Protein AF-A0A9D1F955-F1 (afdb_monomer_lite)

Sequence (88 aa):
MNKTLVRTALTTDQTGRSVQLDYYLLSEYTAGLEQYGTEVVLRRGREDERCAVGCITPLASSMTRIIGLLAEATVTPTGLRDVLEDIL

InterPro domains:
  IPR017016 Uncharacterised conserved protein UCP033595 [PF20124] (3-88)

Organism: NCBI:txid2840707

pLDDT: mean 95.09, std 3.76, range [82.56, 98.62]

Radius of gyration: 13.06 Å; chains: 1; bounding box: 32×20×41 Å

Secondary structure (DSSP, 8-state):
-EEEEEEEEEEE-TTS-EEEEEEEEEEEEETTEEEEEEEEEEEETTEEEEEEEEEEES-HHHHHHHHHHHHHTT--TTTHHHHHHHH-

Structure (mmCIF, N/CA/C/O backbone):
data_AF-A0A9D1F955-F1
#
_entry.id   AF-A0A9D1F955-F1
#
loop_
_atom_site.group_PDB
_atom_site.id
_atom_site.type_symbol
_atom_site.label_atom_id
_atom_site.label_alt_id
_atom_site.label_comp_id
_atom_site.label_asym_id
_atom_site.label_entity_id
_atom_site.label_seq_id
_atom_site.pdbx_PDB_ins_code
_atom_site.Cartn_x
_atom_site.Cartn_y
_atom_site.Cartn_z
_atom_site.occupancy
_atom_site.B_iso_or_equiv
_atom_site.auth_seq_id
_atom_site.auth_comp_id
_atom_site.auth_asym_id
_atom_site.auth_atom_id
_atom_site.pdbx_PDB_model_num
ATOM 1 N N . MET A 1 1 ? -4.122 -1.045 -15.539 1.00 82.56 1 MET A N 1
ATOM 2 C CA . MET A 1 1 ? -3.468 -1.130 -14.221 1.00 82.56 1 MET A CA 1
ATOM 3 C C . MET A 1 1 ? -4.066 -2.308 -13.475 1.00 82.56 1 MET A C 1
ATOM 5 O O . MET A 1 1 ? -5.277 -2.325 -13.269 1.00 82.56 1 MET A O 1
ATOM 9 N N . ASN A 1 2 ? -3.249 -3.308 -13.161 1.00 93.94 2 ASN A N 1
ATOM 10 C CA . ASN A 1 2 ? -3.639 -4.457 -12.348 1.00 93.94 2 ASN A CA 1
ATOM 11 C C . ASN A 1 2 ? -3.387 -4.138 -10.876 1.00 93.94 2 ASN A C 1
ATOM 13 O O . ASN A 1 2 ? -2.520 -3.323 -10.558 1.00 93.94 2 ASN A O 1
ATOM 17 N N . LYS A 1 3 ? -4.142 -4.782 -9.982 1.00 96.81 3 LYS A N 1
ATOM 18 C CA . LYS A 1 3 ? -3.916 -4.654 -8.545 1.00 96.81 3 LYS A CA 1
ATOM 19 C C . LYS A 1 3 ? -3.998 -5.986 -7.821 1.00 96.81 3 LYS A C 1
ATOM 21 O O . LYS A 1 3 ? -4.874 -6.798 -8.116 1.00 96.81 3 LYS A O 1
ATOM 26 N N . THR A 1 4 ? -3.125 -6.155 -6.836 1.00 97.94 4 THR A N 1
ATOM 27 C CA . THR A 1 4 ? -3.028 -7.356 -6.001 1.00 97.94 4 THR A CA 1
ATOM 28 C C . THR A 1 4 ? -3.016 -6.939 -4.539 1.00 97.94 4 THR A C 1
ATOM 30 O O . THR A 1 4 ? -2.187 -6.124 -4.148 1.00 97.94 4 THR A O 1
ATOM 33 N N . LEU A 1 5 ? -3.924 -7.479 -3.721 1.00 98.06 5 LEU A N 1
ATOM 34 C CA . LEU A 1 5 ? -3.916 -7.240 -2.275 1.00 98.06 5 LEU A CA 1
ATOM 35 C C . LEU A 1 5 ? -2.667 -7.884 -1.658 1.00 98.06 5 LEU A C 1
ATOM 37 O O . LEU A 1 5 ? -2.450 -9.082 -1.827 1.00 98.06 5 LEU A O 1
ATOM 41 N N . VAL A 1 6 ? -1.862 -7.102 -0.942 1.00 98.00 6 VAL A N 1
ATOM 42 C CA . VAL A 1 6 ? -0.611 -7.568 -0.315 1.00 98.00 6 VAL A CA 1
ATOM 43 C C . VAL A 1 6 ? -0.772 -7.704 1.196 1.00 98.00 6 VAL A C 1
ATOM 45 O O . VAL A 1 6 ? -0.319 -8.682 1.800 1.00 98.00 6 VAL A O 1
ATOM 48 N N . ARG A 1 7 ? -1.411 -6.715 1.825 1.00 97.81 7 ARG A N 1
ATOM 49 C CA . ARG A 1 7 ? -1.599 -6.645 3.276 1.00 97.81 7 ARG A CA 1
ATOM 50 C C . ARG A 1 7 ? -2.968 -6.077 3.614 1.00 97.81 7 ARG A C 1
ATOM 52 O O . ARG A 1 7 ? -3.464 -5.194 2.924 1.00 97.81 7 ARG A O 1
ATOM 59 N N . THR A 1 8 ? -3.505 -6.543 4.734 1.00 97.62 8 THR A N 1
ATOM 60 C CA . THR A 1 8 ? -4.647 -5.937 5.415 1.00 97.62 8 THR A CA 1
ATOM 61 C C . THR A 1 8 ? -4.239 -5.662 6.856 1.00 97.62 8 THR A C 1
ATOM 63 O O . THR A 1 8 ? -3.663 -6.535 7.508 1.00 97.62 8 THR A O 1
ATOM 66 N N . ALA A 1 9 ? -4.533 -4.465 7.350 1.00 95.94 9 ALA A N 1
ATOM 67 C CA . ALA A 1 9 ? -4.386 -4.080 8.745 1.00 95.94 9 ALA A CA 1
ATOM 68 C C . ALA A 1 9 ? -5.755 -3.689 9.312 1.00 95.94 9 ALA A C 1
ATOM 70 O O . ALA A 1 9 ? -6.534 -2.994 8.661 1.00 95.94 9 ALA A O 1
ATOM 71 N N . LEU A 1 10 ? -6.044 -4.135 10.532 1.00 95.12 10 LEU A N 1
ATOM 72 C CA . LEU A 1 10 ? -7.224 -3.723 11.285 1.00 95.12 10 LEU A CA 1
ATOM 73 C C . LEU A 1 10 ? -6.767 -2.781 12.392 1.00 95.12 10 LEU A C 1
ATOM 75 O O . LEU A 1 10 ? -5.878 -3.126 13.168 1.00 95.12 10 LEU A O 1
ATOM 79 N N . THR A 1 11 ? -7.359 -1.595 12.453 1.00 93.50 11 THR A N 1
ATOM 80 C CA . THR A 1 11 ? -7.047 -0.584 13.470 1.00 93.50 11 THR A CA 1
ATOM 81 C C . THR A 1 11 ? -8.320 0.157 13.882 1.00 93.50 11 THR A C 1
ATOM 83 O O . THR A 1 11 ? -9.426 -0.216 13.482 1.00 93.50 11 THR A O 1
ATOM 86 N N . THR A 1 12 ? -8.192 1.179 14.718 1.00 93.56 12 THR A N 1
ATOM 87 C CA . THR A 1 12 ? -9.287 2.065 15.117 1.00 93.56 12 THR A CA 1
ATOM 88 C C . THR A 1 12 ? -8.983 3.497 14.709 1.00 93.56 12 THR A C 1
ATOM 90 O O . THR A 1 12 ? -7.846 3.945 14.841 1.00 93.56 12 THR A O 1
ATOM 93 N N . ASP A 1 13 ? -9.992 4.229 14.243 1.00 89.06 13 ASP A N 1
ATOM 94 C CA . ASP A 1 13 ? -9.855 5.666 14.004 1.00 89.06 13 ASP A CA 1
ATOM 95 C C . ASP A 1 13 ? -9.829 6.473 15.317 1.00 89.06 13 ASP A C 1
ATOM 97 O O . ASP A 1 13 ? -9.952 5.931 16.418 1.00 89.06 13 ASP A O 1
ATOM 101 N N . GLN A 1 14 ? -9.692 7.798 15.204 1.00 87.25 14 GLN A N 1
ATOM 102 C CA . GLN A 1 14 ? -9.647 8.714 16.353 1.00 87.25 14 GLN A CA 1
ATOM 103 C C . GLN A 1 14 ? -10.923 8.685 17.216 1.00 87.25 14 GLN A C 1
ATOM 105 O O . GLN A 1 14 ? -10.905 9.138 18.357 1.00 87.25 14 GLN A O 1
ATOM 110 N N . THR A 1 15 ? -12.030 8.156 16.687 1.00 89.50 15 THR A N 1
ATOM 111 C CA . THR A 1 15 ? -13.306 8.000 17.400 1.00 89.50 15 THR A CA 1
ATOM 112 C C . THR A 1 15 ? -13.480 6.604 18.007 1.00 89.50 15 THR A C 1
ATOM 114 O O . THR A 1 15 ? -14.527 6.310 18.583 1.00 89.50 15 THR A O 1
ATOM 117 N N . GLY A 1 16 ? -12.471 5.735 17.883 1.00 90.50 16 GLY A N 1
ATOM 118 C CA . GLY A 1 16 ? -12.496 4.352 18.359 1.00 90.50 16 GLY A CA 1
ATOM 119 C C . GLY A 1 16 ? -13.257 3.392 17.442 1.00 90.50 16 GLY A C 1
ATOM 120 O O . GLY A 1 16 ? -13.492 2.245 17.824 1.00 90.50 16 GLY A O 1
ATOM 121 N N . ARG A 1 17 ? -13.661 3.819 16.238 1.00 90.44 17 ARG A N 1
ATOM 122 C CA . ARG A 1 17 ? -14.353 2.941 15.284 1.00 90.44 17 ARG A CA 1
ATOM 123 C C . ARG A 1 17 ? -13.349 2.040 14.592 1.00 90.44 17 ARG A C 1
ATOM 125 O O . ARG A 1 17 ? -12.315 2.514 14.131 1.00 90.44 17 ARG A O 1
ATOM 132 N N . SER A 1 18 ? -13.679 0.757 14.466 1.00 93.00 18 SER A N 1
ATOM 133 C CA . SER A 1 18 ? -12.869 -0.182 13.694 1.00 93.00 18 SER A CA 1
ATOM 134 C C . SER A 1 18 ? -12.796 0.242 12.230 1.00 93.00 18 SER A C 1
ATOM 136 O O . SER A 1 18 ? -13.821 0.490 11.590 1.00 93.00 18 SER A O 1
ATOM 138 N N . VAL A 1 19 ? -11.578 0.283 11.706 1.00 95.12 19 VAL A N 1
ATOM 139 C CA . VAL A 1 19 ? -11.281 0.553 10.303 1.00 95.12 19 VAL A CA 1
ATOM 140 C C . VAL A 1 19 ? -10.371 -0.539 9.758 1.00 95.12 19 VAL A C 1
ATOM 142 O O . VAL A 1 19 ? -9.491 -1.055 10.452 1.00 95.12 19 VAL A O 1
ATOM 145 N N . GLN A 1 20 ? -10.597 -0.895 8.500 1.00 97.06 20 GLN A N 1
ATOM 146 C CA . GLN A 1 20 ? -9.747 -1.817 7.762 1.00 97.06 20 GLN A CA 1
ATOM 147 C C . GLN A 1 20 ? -8.930 -1.029 6.746 1.00 97.06 20 GLN A C 1
ATOM 149 O O . GLN A 1 20 ? -9.494 -0.277 5.957 1.00 97.06 20 GLN A O 1
ATOM 154 N N . LEU A 1 21 ? -7.619 -1.230 6.749 1.00 97.94 21 LEU A N 1
ATOM 155 C CA . LEU A 1 21 ? -6.699 -0.714 5.746 1.00 97.94 21 LEU A CA 1
ATOM 156 C C . LEU A 1 21 ? -6.229 -1.871 4.874 1.00 97.94 21 LEU A C 1
ATOM 158 O O . LEU A 1 21 ? -5.591 -2.798 5.365 1.00 97.94 21 LEU A O 1
ATOM 162 N N . ASP A 1 22 ? -6.530 -1.808 3.587 1.00 98.38 22 ASP A N 1
ATOM 163 C CA . ASP A 1 22 ? -5.995 -2.721 2.589 1.00 98.38 22 ASP A CA 1
ATOM 164 C C . ASP A 1 22 ? -4.917 -2.024 1.770 1.00 98.38 22 ASP A C 1
ATOM 166 O O . ASP A 1 22 ? -5.128 -0.926 1.254 1.00 98.38 22 ASP A O 1
ATOM 170 N N . TYR A 1 23 ? -3.794 -2.707 1.595 1.00 98.56 23 TYR A N 1
ATOM 171 C CA . TYR A 1 23 ? -2.645 -2.223 0.847 1.00 98.56 23 TYR A CA 1
ATOM 172 C C . TYR A 1 23 ? -2.446 -3.108 -0.377 1.00 98.56 23 TYR A C 1
ATOM 174 O O . TYR A 1 23 ? -2.240 -4.324 -0.265 1.00 98.56 23 TYR A O 1
ATOM 182 N N . TYR A 1 24 ? -2.514 -2.494 -1.551 1.00 98.62 24 TYR A N 1
ATOM 183 C CA . TYR A 1 24 ? -2.447 -3.165 -2.840 1.00 98.62 24 TYR A CA 1
ATOM 184 C C . TYR A 1 24 ? -1.148 -2.821 -3.554 1.00 98.62 24 TYR A C 1
ATOM 186 O O . TYR A 1 24 ? -0.756 -1.660 -3.612 1.00 98.62 24 TYR A O 1
ATOM 194 N N . LEU A 1 25 ? -0.534 -3.821 -4.179 1.00 98.44 25 LEU A N 1
ATOM 195 C CA . LEU A 1 25 ? 0.461 -3.612 -5.221 1.00 98.44 25 LEU A CA 1
ATOM 196 C C . LEU A 1 25 ? -0.268 -3.235 -6.505 1.00 98.44 25 LEU A C 1
ATOM 198 O O . LEU A 1 25 ? -1.131 -3.988 -6.963 1.00 98.44 25 LEU A O 1
ATOM 202 N N . LEU A 1 26 ? 0.094 -2.098 -7.084 1.00 98.19 26 LEU A N 1
ATOM 203 C CA . LEU A 1 26 ? -0.327 -1.706 -8.424 1.00 98.19 26 LEU A CA 1
ATOM 204 C C . LEU A 1 26 ? 0.751 -2.125 -9.415 1.00 98.19 26 LEU A C 1
ATOM 206 O O . LEU A 1 26 ? 1.932 -1.909 -9.147 1.00 98.19 26 LEU A O 1
ATOM 210 N N . SER A 1 27 ? 0.350 -2.682 -10.555 1.00 97.12 27 SER A N 1
ATOM 211 C CA . SER A 1 27 ? 1.240 -2.860 -11.701 1.00 97.12 27 SER A CA 1
ATOM 212 C C . SER A 1 27 ? 0.633 -2.284 -12.975 1.00 97.12 27 SER A C 1
ATOM 214 O O . SER A 1 27 ? -0.560 -2.433 -13.282 1.00 97.12 27 SER A O 1
ATOM 216 N N . GLU A 1 28 ? 1.462 -1.580 -13.729 1.00 95.62 28 GLU A N 1
ATOM 217 C CA . GLU A 1 28 ? 1.119 -1.002 -15.019 1.00 95.62 28 GLU A CA 1
ATOM 218 C C . GLU A 1 28 ? 2.316 -1.044 -15.964 1.00 95.62 28 GLU A C 1
ATOM 220 O O . GLU A 1 28 ? 3.462 -1.055 -15.534 1.00 95.62 28 GLU A O 1
ATOM 225 N N . TYR A 1 29 ? 2.051 -1.088 -17.266 1.00 94.56 29 TYR A N 1
ATOM 226 C CA . TYR A 1 29 ? 3.096 -0.977 -18.276 1.00 94.56 29 TYR A CA 1
ATOM 227 C C . TYR A 1 29 ? 3.157 0.463 -18.770 1.00 94.56 29 TYR A C 1
ATOM 229 O O . TYR A 1 29 ? 2.200 0.950 -19.373 1.00 94.56 29 TYR A O 1
ATOM 237 N N . THR A 1 30 ? 4.303 1.108 -18.573 1.00 90.38 30 THR A N 1
ATOM 238 C CA . THR A 1 30 ? 4.559 2.486 -18.999 1.00 90.38 30 THR A CA 1
ATOM 239 C C . THR A 1 30 ? 5.837 2.512 -19.827 1.00 90.38 30 THR A C 1
ATOM 241 O O . THR A 1 30 ? 6.879 2.026 -19.395 1.00 90.38 30 THR A O 1
ATOM 244 N N . ALA A 1 31 ? 5.758 3.049 -21.049 1.00 87.69 31 ALA A N 1
ATOM 245 C CA . ALA A 1 31 ? 6.888 3.125 -21.985 1.00 87.69 31 ALA A CA 1
ATOM 246 C C . ALA A 1 31 ? 7.615 1.777 -22.226 1.00 87.69 31 ALA A C 1
ATOM 248 O O . ALA A 1 31 ? 8.831 1.732 -22.381 1.00 87.69 31 ALA A O 1
ATOM 249 N N . GLY A 1 32 ? 6.866 0.668 -22.255 1.00 91.31 32 GLY A N 1
ATOM 250 C CA . GLY A 1 32 ? 7.415 -0.674 -22.497 1.00 91.31 32 GLY A CA 1
ATOM 251 C C . GLY A 1 32 ? 8.079 -1.331 -21.282 1.00 91.31 32 GLY A C 1
ATOM 252 O O . GLY A 1 32 ? 8.573 -2.449 -21.402 1.00 91.31 32 GLY A O 1
ATOM 253 N N . LEU A 1 33 ? 8.060 -0.678 -20.119 1.00 93.38 33 LEU A N 1
ATOM 254 C CA . LEU A 1 33 ? 8.567 -1.215 -18.860 1.00 93.38 33 LEU A CA 1
ATOM 255 C C . LEU A 1 33 ? 7.416 -1.406 -17.876 1.00 93.38 33 LEU A C 1
ATOM 257 O O . LEU A 1 33 ? 6.515 -0.571 -17.792 1.00 93.38 33 LEU A O 1
ATOM 261 N N . GLU A 1 34 ? 7.456 -2.501 -17.123 1.00 95.19 34 GLU A N 1
ATOM 262 C CA . GLU A 1 34 ? 6.542 -2.674 -16.002 1.00 95.19 34 GLU A CA 1
ATOM 263 C C . GLU A 1 34 ? 6.947 -1.723 -14.874 1.00 95.19 34 GLU A C 1
ATOM 265 O O . GLU A 1 34 ? 8.123 -1.583 -14.531 1.00 95.19 34 GLU A O 1
ATOM 270 N N . GLN A 1 35 ? 5.954 -1.034 -14.339 1.00 97.44 35 GLN A N 1
ATOM 271 C CA . GLN A 1 35 ? 6.068 -0.071 -13.268 1.00 97.44 35 GLN A CA 1
ATOM 272 C C . GLN A 1 35 ? 5.122 -0.477 -12.152 1.00 97.44 35 GLN A C 1
ATOM 274 O O . GLN A 1 35 ? 3.990 -0.911 -12.386 1.00 97.44 35 GLN A O 1
ATOM 279 N N . TYR A 1 36 ? 5.602 -0.313 -10.929 1.00 97.88 36 TYR A N 1
ATOM 280 C CA . TYR A 1 36 ? 4.890 -0.697 -9.732 1.00 97.88 36 TYR A CA 1
ATOM 281 C C . TYR A 1 36 ? 4.588 0.520 -8.875 1.00 97.88 36 TYR A C 1
ATOM 283 O O . TYR A 1 36 ? 5.355 1.481 -8.812 1.00 97.88 36 TYR A O 1
ATOM 291 N N . GLY A 1 37 ? 3.446 0.452 -8.210 1.00 97.75 37 GLY A N 1
ATOM 292 C CA . GLY A 1 37 ? 2.966 1.464 -7.288 1.00 97.75 37 GLY A CA 1
ATOM 293 C C . GLY A 1 37 ? 2.159 0.837 -6.162 1.00 97.75 37 GLY A C 1
ATOM 294 O O . GLY A 1 37 ? 2.151 -0.383 -5.982 1.00 97.75 37 GLY A O 1
ATOM 29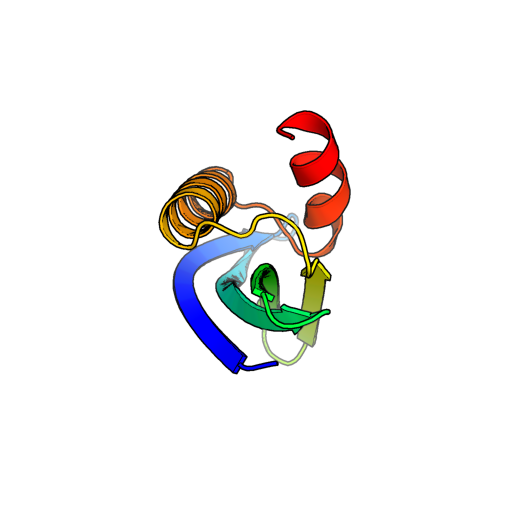5 N N . THR A 1 38 ? 1.439 1.667 -5.420 1.00 98.44 38 THR A N 1
ATOM 296 C CA . THR A 1 38 ? 0.608 1.218 -4.303 1.00 98.44 38 THR A CA 1
ATOM 297 C C . THR A 1 38 ? -0.733 1.943 -4.263 1.00 98.44 38 THR A C 1
ATOM 299 O O . THR A 1 38 ? -0.828 3.126 -4.589 1.00 98.44 38 THR A O 1
ATOM 302 N N . GLU A 1 39 ? -1.780 1.221 -3.872 1.00 98.56 39 GLU A N 1
ATOM 303 C CA . GLU A 1 39 ? -3.076 1.783 -3.485 1.00 98.56 39 GLU A CA 1
ATOM 304 C C . GLU A 1 39 ? -3.344 1.404 -2.029 1.00 98.56 39 GLU A C 1
ATOM 306 O O . GLU A 1 39 ? -3.226 0.236 -1.655 1.00 98.56 39 GLU A O 1
ATOM 311 N N . VAL A 1 40 ? -3.738 2.383 -1.220 1.00 98.38 40 VAL A N 1
ATOM 312 C CA . VAL A 1 40 ? -4.268 2.153 0.124 1.00 98.38 40 VAL A CA 1
ATOM 313 C C . VAL A 1 40 ? -5.761 2.422 0.092 1.00 98.38 40 VAL A C 1
ATOM 315 O O . VAL A 1 40 ? -6.190 3.473 -0.388 1.00 98.38 40 VAL A O 1
ATOM 318 N N . VAL A 1 41 ? -6.545 1.481 0.611 1.00 98.00 41 VAL A N 1
ATOM 319 C CA . VAL A 1 41 ? -7.995 1.606 0.775 1.00 98.00 41 VAL A CA 1
ATOM 320 C C . VAL A 1 41 ? -8.327 1.498 2.255 1.00 98.00 41 VAL A C 1
ATOM 322 O O . VAL A 1 41 ? -8.045 0.479 2.879 1.00 98.00 41 VAL A O 1
ATOM 325 N N . LEU A 1 42 ? -8.951 2.532 2.804 1.00 97.38 42 LEU A N 1
ATOM 326 C CA . LEU A 1 42 ? -9.545 2.526 4.133 1.00 97.38 42 LEU A CA 1
ATOM 327 C C . LEU A 1 42 ? -11.032 2.222 3.997 1.00 97.38 42 LEU A C 1
ATOM 329 O O . LEU A 1 42 ? -11.732 2.911 3.261 1.00 97.38 42 LEU A O 1
ATOM 333 N N . ARG A 1 43 ? -11.519 1.224 4.736 1.00 95.69 43 ARG A N 1
ATOM 334 C CA . ARG A 1 43 ? -12.946 0.914 4.859 1.00 95.69 43 ARG A CA 1
ATOM 335 C C . ARG A 1 43 ? -13.428 1.174 6.274 1.00 95.69 43 ARG A C 1
ATOM 337 O O . ARG A 1 43 ? -12.885 0.621 7.237 1.00 95.69 43 ARG A O 1
ATOM 344 N N . ARG A 1 44 ? -14.482 1.977 6.389 1.00 92.19 44 ARG A N 1
ATOM 345 C CA . ARG A 1 44 ? -15.174 2.321 7.635 1.00 92.19 44 ARG A CA 1
ATOM 346 C C . ARG A 1 44 ? -16.680 2.160 7.435 1.00 92.19 44 ARG A C 1
ATOM 348 O O . ARG A 1 44 ? -17.400 3.091 7.079 1.00 92.19 44 ARG A O 1
ATOM 355 N N . GLY A 1 45 ? -17.183 0.952 7.679 1.00 85.88 45 GLY A N 1
ATOM 356 C CA . GLY A 1 45 ? -18.604 0.643 7.509 1.00 85.88 45 GLY A CA 1
ATOM 357 C C . GLY A 1 45 ? -19.048 0.738 6.045 1.00 85.88 45 GLY A C 1
ATOM 358 O O . GLY A 1 45 ? -18.806 -0.187 5.280 1.00 85.88 45 GLY A O 1
ATOM 359 N N . ARG A 1 46 ? -19.736 1.828 5.676 1.00 83.50 46 ARG A N 1
ATOM 360 C CA . ARG A 1 46 ? -20.181 2.111 4.293 1.00 83.50 46 ARG A CA 1
ATOM 361 C C . ARG A 1 46 ? -19.314 3.147 3.572 1.00 83.50 46 ARG A C 1
ATOM 363 O O . ARG A 1 46 ? -19.592 3.459 2.419 1.00 83.50 46 ARG A O 1
ATOM 370 N N . GLU A 1 47 ? -18.335 3.717 4.265 1.00 83.88 47 GLU A N 1
ATOM 371 C CA . GLU A 1 47 ? -17.428 4.717 3.718 1.00 83.88 47 GLU A CA 1
ATOM 372 C C . GLU A 1 47 ? -16.116 4.056 3.317 1.00 83.88 47 GLU A C 1
ATOM 374 O O . GLU A 1 47 ? -15.500 3.362 4.131 1.00 83.88 47 GLU A O 1
ATOM 379 N N . ASP A 1 48 ? -15.690 4.333 2.088 1.00 91.31 48 ASP A N 1
ATOM 380 C CA . ASP A 1 48 ? -14.408 3.898 1.556 1.00 91.31 48 ASP A CA 1
ATOM 381 C C . ASP A 1 48 ? -13.602 5.134 1.139 1.00 91.31 48 ASP A C 1
ATOM 383 O O . ASP A 1 48 ? -14.047 5.943 0.320 1.00 91.31 48 ASP A O 1
ATOM 387 N N . GLU A 1 49 ? -12.397 5.261 1.682 1.00 95.69 49 GLU A N 1
ATOM 388 C CA . GLU A 1 49 ? -11.405 6.252 1.268 1.00 95.69 49 GLU A CA 1
ATOM 389 C C . GLU A 1 49 ? -10.255 5.522 0.574 1.00 95.69 49 GLU A C 1
ATOM 391 O O . GLU A 1 49 ? -9.873 4.420 0.970 1.00 95.69 49 GLU A O 1
ATOM 396 N N . ARG A 1 50 ? -9.684 6.109 -0.479 1.00 97.25 50 ARG A N 1
ATOM 397 C CA . ARG A 1 50 ? -8.572 5.483 -1.200 1.00 97.25 50 ARG A CA 1
ATOM 398 C C . ARG A 1 50 ? -7.606 6.495 -1.778 1.00 97.25 50 ARG A C 1
ATOM 400 O O . ARG A 1 50 ? -8.008 7.579 -2.194 1.00 97.25 50 ARG A O 1
ATOM 407 N N . CYS A 1 51 ? -6.346 6.098 -1.857 1.00 98.19 51 CYS A N 1
ATOM 408 C CA . CYS A 1 51 ? -5.296 6.850 -2.522 1.00 98.19 51 CYS A CA 1
ATOM 409 C C . CYS A 1 51 ? -4.402 5.873 -3.273 1.00 98.19 51 CYS A C 1
ATOM 411 O O . CYS A 1 51 ? -4.025 4.836 -2.733 1.00 98.19 51 CYS A O 1
ATOM 413 N N . ALA A 1 52 ? -4.089 6.209 -4.521 1.00 97.81 52 ALA A N 1
ATOM 414 C CA . ALA A 1 52 ? -3.237 5.419 -5.392 1.00 97.81 52 ALA A CA 1
ATOM 415 C C . ALA A 1 52 ? -2.070 6.277 -5.887 1.00 97.81 52 ALA A C 1
ATOM 417 O O . ALA A 1 52 ? -2.257 7.423 -6.312 1.00 97.81 52 ALA A O 1
ATOM 418 N N . VAL A 1 53 ? -0.874 5.700 -5.851 1.00 97.19 53 VAL A N 1
ATOM 419 C CA . VAL A 1 53 ? 0.355 6.280 -6.391 1.00 97.19 53 VAL A CA 1
ATOM 420 C C . VAL A 1 53 ? 1.000 5.227 -7.288 1.00 97.19 53 VAL A C 1
ATOM 422 O O . VAL A 1 53 ? 1.457 4.190 -6.810 1.00 97.19 53 VAL A O 1
ATOM 425 N N . GLY A 1 54 ? 0.948 5.465 -8.599 1.00 95.75 54 GLY A N 1
ATOM 426 C CA . GLY A 1 54 ? 1.552 4.613 -9.627 1.00 95.75 54 GLY A CA 1
ATOM 427 C C . GLY A 1 54 ? 2.997 5.005 -9.932 1.00 95.75 54 GLY A C 1
ATOM 428 O O . GLY A 1 54 ? 3.501 5.987 -9.389 1.00 95.75 54 GLY A O 1
ATOM 429 N N . CYS A 1 55 ? 3.638 4.252 -10.829 1.00 94.50 55 CYS A N 1
ATOM 430 C CA . CYS A 1 55 ? 4.972 4.557 -11.363 1.00 94.50 55 CYS A CA 1
ATOM 431 C C . CYS A 1 55 ? 6.049 4.927 -10.318 1.00 94.50 55 CYS A C 1
ATOM 433 O O . CYS A 1 55 ? 6.833 5.846 -10.543 1.00 94.50 55 CYS A O 1
ATOM 435 N N . ILE A 1 56 ? 6.104 4.218 -9.185 1.00 95.44 56 ILE A N 1
ATOM 436 C CA . ILE A 1 56 ? 7.089 4.464 -8.119 1.00 95.44 56 ILE A CA 1
ATOM 437 C C . ILE A 1 56 ? 8.424 3.791 -8.445 1.00 95.44 56 ILE A C 1
ATOM 439 O O . ILE A 1 56 ? 9.492 4.383 -8.306 1.00 95.44 56 ILE A O 1
ATOM 443 N N . THR A 1 57 ? 8.386 2.521 -8.845 1.00 95.69 57 THR A N 1
ATOM 444 C CA . THR A 1 57 ? 9.598 1.733 -9.082 1.00 95.69 57 THR A CA 1
ATOM 445 C C . THR A 1 57 ? 9.355 0.637 -10.117 1.00 95.69 57 THR A C 1
ATOM 447 O O . THR A 1 57 ? 8.273 0.052 -10.135 1.00 95.69 57 THR A O 1
ATOM 450 N N . PRO A 1 58 ? 10.353 0.271 -10.942 1.00 95.94 58 PRO A N 1
ATOM 451 C CA . PRO A 1 58 ? 10.257 -0.898 -11.816 1.00 95.94 58 PRO A CA 1
ATOM 452 C C . PRO A 1 58 ? 10.436 -2.233 -11.067 1.00 95.94 58 PRO A C 1
ATOM 454 O O .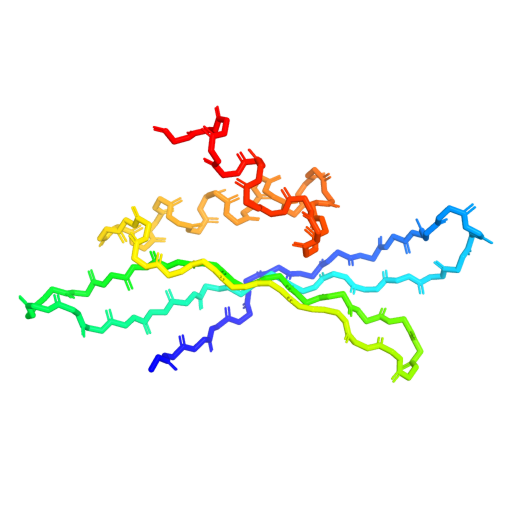 PRO A 1 58 ? 10.340 -3.297 -11.674 1.00 95.94 58 PRO A O 1
ATOM 457 N N . LEU A 1 59 ? 10.732 -2.217 -9.760 1.00 96.50 59 LEU A N 1
ATOM 458 C CA . LEU A 1 59 ? 11.029 -3.420 -8.981 1.00 96.50 59 LEU A CA 1
ATOM 459 C C . LEU A 1 59 ? 9.851 -3.827 -8.084 1.00 96.50 59 LEU A C 1
ATOM 461 O O . LEU A 1 59 ? 9.609 -3.222 -7.038 1.00 96.50 59 LEU A O 1
ATOM 465 N N . ALA A 1 60 ? 9.179 -4.927 -8.435 1.00 95.81 60 ALA A N 1
ATOM 466 C CA . ALA A 1 60 ? 8.065 -5.484 -7.658 1.00 95.81 60 ALA A CA 1
ATOM 467 C C . ALA A 1 60 ? 8.430 -5.770 -6.188 1.00 95.81 60 ALA A C 1
ATOM 469 O O . ALA A 1 60 ? 7.636 -5.527 -5.277 1.00 95.81 60 ALA A O 1
ATOM 470 N N . SER A 1 61 ? 9.640 -6.284 -5.945 1.00 96.62 61 SER A N 1
ATOM 471 C CA . SER A 1 61 ? 10.134 -6.621 -4.605 1.00 96.62 61 SER A CA 1
ATOM 472 C C . SER A 1 61 ? 10.327 -5.380 -3.732 1.00 96.62 61 SER A C 1
ATOM 474 O O . SER A 1 61 ? 9.930 -5.391 -2.566 1.00 96.62 61 SER A O 1
ATOM 476 N N . SER A 1 62 ? 10.867 -4.297 -4.300 1.00 96.75 62 SER A N 1
ATOM 477 C CA . SER A 1 62 ? 11.001 -3.006 -3.619 1.00 96.75 62 SER A CA 1
ATOM 478 C C . SER A 1 62 ? 9.633 -2.444 -3.246 1.00 96.75 62 SER A C 1
ATOM 480 O O . SER A 1 62 ? 9.421 -2.078 -2.091 1.00 96.75 62 SER A O 1
ATOM 482 N N . MET A 1 63 ? 8.675 -2.461 -4.178 1.00 97.25 63 MET A N 1
ATOM 483 C CA . MET A 1 63 ? 7.319 -1.983 -3.902 1.00 97.25 63 MET A CA 1
ATOM 484 C C . MET A 1 63 ? 6.615 -2.836 -2.839 1.00 97.25 63 MET A C 1
ATOM 486 O O . MET A 1 63 ? 5.992 -2.305 -1.926 1.00 97.25 63 MET A O 1
ATOM 490 N N . THR A 1 64 ? 6.772 -4.160 -2.887 1.00 97.69 64 THR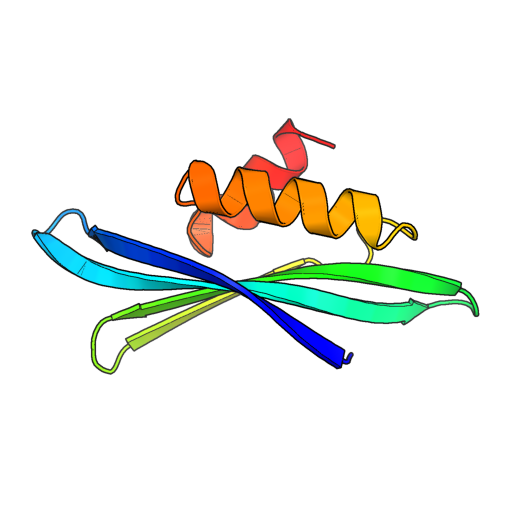 A N 1
ATOM 491 C CA . THR A 1 64 ? 6.209 -5.071 -1.874 1.00 97.69 64 THR A CA 1
ATOM 492 C C . THR A 1 64 ? 6.787 -4.795 -0.484 1.00 97.69 64 THR A C 1
ATOM 494 O O . THR A 1 64 ? 6.049 -4.800 0.502 1.00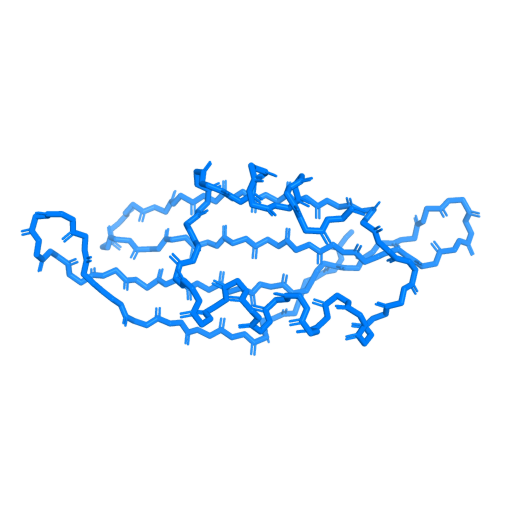 97.69 64 THR A O 1
ATOM 497 N N . ARG A 1 65 ? 8.092 -4.502 -0.389 1.00 97.06 65 ARG A N 1
ATOM 498 C CA . ARG A 1 65 ? 8.737 -4.099 0.869 1.00 97.06 65 ARG A CA 1
ATOM 499 C C . ARG A 1 65 ? 8.178 -2.775 1.388 1.00 97.06 65 ARG A C 1
ATOM 501 O O . ARG A 1 65 ? 7.838 -2.704 2.564 1.00 97.06 65 ARG A O 1
ATOM 508 N N . ILE A 1 66 ? 8.059 -1.762 0.528 1.00 97.81 66 ILE A N 1
ATOM 509 C CA . ILE A 1 66 ? 7.473 -0.464 0.897 1.00 97.81 66 ILE A CA 1
ATOM 510 C C . ILE A 1 66 ? 6.041 -0.659 1.405 1.00 97.81 66 ILE A C 1
ATOM 512 O O . ILE A 1 66 ? 5.710 -0.172 2.477 1.00 97.81 66 ILE A O 1
ATOM 516 N N . ILE A 1 67 ? 5.214 -1.442 0.705 1.00 98.25 67 ILE A N 1
ATOM 517 C CA . ILE A 1 67 ? 3.847 -1.765 1.141 1.00 98.25 67 ILE A CA 1
ATOM 518 C C . ILE A 1 67 ? 3.831 -2.408 2.535 1.00 98.25 67 ILE A C 1
ATOM 520 O O . ILE A 1 67 ? 2.972 -2.075 3.349 1.00 98.25 67 ILE A O 1
ATOM 524 N N . GLY A 1 68 ? 4.782 -3.297 2.830 1.00 97.69 68 GLY A N 1
ATOM 525 C CA . GLY A 1 68 ? 4.950 -3.861 4.170 1.00 97.69 68 GLY A CA 1
ATOM 526 C C . GLY A 1 68 ? 5.162 -2.785 5.238 1.00 97.69 68 GLY A C 1
ATOM 527 O O . GLY A 1 68 ? 4.446 -2.778 6.234 1.00 97.69 68 GLY A O 1
ATOM 528 N N . LEU A 1 69 ? 6.073 -1.841 4.989 1.00 96.94 69 LEU A N 1
ATOM 529 C CA . LEU A 1 69 ? 6.362 -0.730 5.905 1.00 96.94 69 LEU A CA 1
ATOM 530 C C . LEU A 1 69 ? 5.154 0.198 6.089 1.00 96.94 69 LEU A C 1
ATOM 532 O O . LEU A 1 69 ? 4.832 0.573 7.214 1.00 96.94 69 LEU A O 1
ATOM 536 N N . LEU A 1 70 ? 4.446 0.524 5.002 1.00 97.81 70 LEU A N 1
ATOM 537 C CA . LEU A 1 70 ? 3.213 1.316 5.059 1.00 97.81 70 LEU A CA 1
ATOM 538 C C . LEU A 1 70 ? 2.154 0.628 5.934 1.00 97.81 70 LEU A C 1
ATOM 540 O O . LEU A 1 70 ? 1.489 1.287 6.731 1.00 97.81 70 LEU A O 1
ATOM 544 N N . ALA A 1 71 ? 2.020 -0.695 5.812 1.00 97.38 71 ALA A N 1
ATOM 545 C CA . ALA A 1 71 ? 1.071 -1.474 6.596 1.00 97.38 71 ALA A CA 1
ATOM 546 C C . ALA A 1 71 ? 1.443 -1.544 8.082 1.00 97.38 71 ALA A C 1
ATOM 548 O O . ALA A 1 71 ? 0.567 -1.384 8.933 1.00 97.38 71 ALA A O 1
ATOM 549 N N . GLU A 1 72 ? 2.724 -1.744 8.394 1.00 96.12 72 GLU A N 1
ATOM 550 C CA . GLU A 1 72 ? 3.246 -1.745 9.767 1.00 96.12 72 GLU A CA 1
ATOM 551 C C . GLU A 1 72 ? 3.051 -0.391 10.458 1.00 96.12 72 GLU A C 1
ATOM 553 O O . GLU A 1 72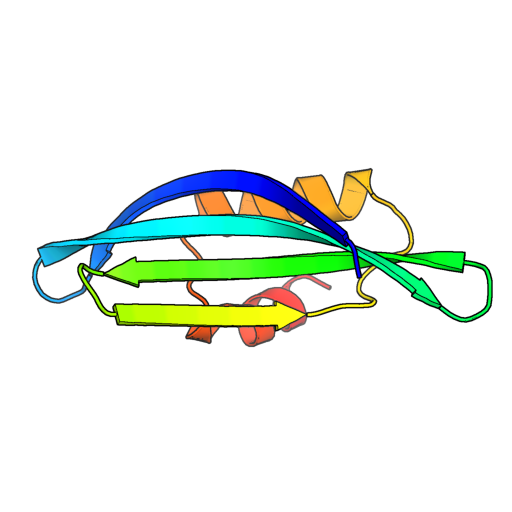 ? 2.682 -0.345 11.630 1.00 96.12 72 GLU A O 1
ATOM 558 N N . ALA A 1 73 ? 3.227 0.707 9.721 1.00 95.62 73 ALA A N 1
ATOM 559 C CA . ALA A 1 73 ? 3.002 2.064 10.211 1.00 95.62 73 ALA A CA 1
ATOM 560 C C . ALA A 1 73 ? 1.529 2.510 10.144 1.00 95.62 73 ALA A C 1
ATOM 562 O O . ALA A 1 73 ? 1.214 3.647 10.493 1.00 95.62 73 ALA A O 1
ATOM 563 N N . THR A 1 74 ? 0.605 1.640 9.719 1.00 96.19 74 THR A N 1
ATOM 564 C CA . THR A 1 74 ? -0.833 1.941 9.576 1.00 96.19 74 THR A CA 1
ATOM 565 C C . THR A 1 74 ? -1.131 3.168 8.702 1.00 96.19 74 THR A C 1
ATOM 567 O O . THR A 1 74 ? -2.051 3.939 8.983 1.00 96.19 74 THR A O 1
ATOM 570 N N . VAL A 1 75 ? -0.350 3.368 7.637 1.00 97.06 75 VAL A N 1
ATOM 571 C CA . VAL A 1 75 ? -0.495 4.521 6.739 1.00 97.06 75 VAL A CA 1
ATOM 572 C C . VAL A 1 75 ? -1.882 4.524 6.101 1.00 97.06 75 VAL A C 1
ATOM 574 O O . VAL A 1 75 ? -2.329 3.542 5.513 1.00 97.06 75 VAL A O 1
ATOM 577 N N . THR A 1 76 ? -2.567 5.658 6.212 1.00 96.50 76 THR A N 1
ATOM 578 C CA . THR A 1 76 ? -3.910 5.860 5.661 1.00 96.50 76 THR A CA 1
ATOM 579 C C . THR A 1 76 ? -3.843 6.416 4.235 1.00 96.50 76 THR A C 1
ATOM 581 O O . THR A 1 76 ? -2.805 6.948 3.832 1.00 96.50 76 THR A O 1
ATOM 584 N N . PRO A 1 77 ? -4.945 6.366 3.462 1.00 97.50 77 PRO A N 1
ATOM 585 C CA . PRO A 1 77 ? -5.009 7.000 2.146 1.00 97.50 77 PRO A CA 1
ATOM 586 C C . PRO A 1 77 ? -4.554 8.466 2.143 1.00 97.50 77 PRO A C 1
ATOM 588 O O . PRO A 1 77 ? -3.846 8.886 1.230 1.00 97.50 77 PRO A O 1
ATOM 591 N N . THR A 1 78 ? -4.923 9.224 3.177 1.00 95.88 78 THR A N 1
ATOM 592 C CA . THR A 1 78 ? -4.597 10.649 3.311 1.00 95.88 78 THR A CA 1
ATOM 593 C C . THR A 1 78 ? -3.100 10.891 3.481 1.00 95.88 78 THR A C 1
ATOM 595 O O . THR A 1 78 ? -2.578 11.813 2.871 1.00 95.88 78 THR A O 1
ATOM 598 N N . GLY A 1 79 ? -2.401 10.052 4.253 1.00 96.50 79 GLY A N 1
ATOM 599 C CA . GLY A 1 79 ? -0.958 10.196 4.498 1.00 96.50 79 GLY A CA 1
ATOM 600 C C . GLY A 1 79 ? -0.061 9.491 3.477 1.00 96.50 79 GLY A C 1
ATOM 601 O O . GLY A 1 79 ? 1.157 9.545 3.599 1.00 96.50 79 GLY A O 1
ATOM 602 N N . LEU A 1 80 ? -0.633 8.790 2.491 1.00 97.81 80 LEU A N 1
ATOM 603 C CA . LEU A 1 80 ? 0.140 7.935 1.588 1.00 97.81 80 LEU A CA 1
ATOM 604 C C . LEU A 1 80 ? 1.199 8.707 0.794 1.00 97.81 80 LEU A C 1
ATOM 606 O O . LEU A 1 80 ? 2.315 8.220 0.653 1.00 97.81 80 LEU A O 1
ATOM 610 N N . ARG A 1 81 ? 0.846 9.874 0.243 1.00 97.38 81 ARG A N 1
ATOM 611 C CA . ARG A 1 81 ? 1.771 10.656 -0.593 1.00 97.38 81 ARG A CA 1
ATOM 612 C C . ARG A 1 81 ? 2.915 11.212 0.237 1.00 97.38 81 ARG A C 1
ATOM 614 O O . ARG A 1 81 ? 4.056 10.943 -0.102 1.00 97.38 81 ARG A O 1
ATOM 621 N N . ASP A 1 82 ? 2.587 11.860 1.349 1.00 96.75 82 ASP A N 1
ATOM 622 C CA . ASP A 1 82 ? 3.564 12.457 2.258 1.00 96.75 82 ASP A CA 1
ATOM 623 C C . ASP A 1 82 ? 4.586 11.411 2.739 1.00 96.75 82 ASP A C 1
ATOM 625 O O . ASP A 1 82 ? 5.790 11.610 2.631 1.00 9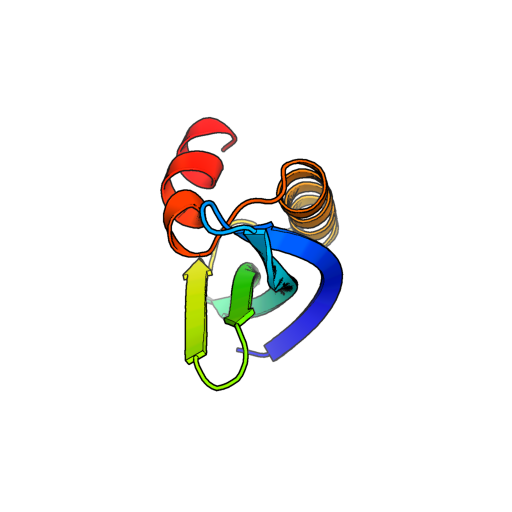6.75 82 ASP A O 1
ATOM 629 N N . VAL A 1 83 ? 4.120 10.230 3.166 1.00 96.69 83 VAL A N 1
ATOM 630 C CA . VAL A 1 83 ? 5.023 9.153 3.608 1.00 96.69 83 VAL A CA 1
ATOM 631 C C . VAL A 1 83 ? 5.886 8.621 2.465 1.00 96.69 83 VAL A C 1
ATOM 633 O O . VAL A 1 83 ? 7.043 8.281 2.690 1.00 96.69 83 VAL A O 1
ATOM 636 N N . LEU A 1 84 ? 5.342 8.504 1.250 1.00 96.06 84 LEU A N 1
ATOM 637 C CA . LEU A 1 84 ? 6.125 8.058 0.096 1.00 96.06 84 LEU A CA 1
ATOM 638 C C . LEU A 1 84 ? 7.196 9.083 -0.293 1.00 96.06 84 LEU A C 1
ATOM 640 O O . LEU A 1 84 ? 8.290 8.671 -0.660 1.00 96.06 84 LEU A O 1
ATOM 644 N N . GLU A 1 85 ? 6.898 10.378 -0.198 1.00 93.94 85 GLU A N 1
ATOM 645 C CA . GLU A 1 85 ? 7.859 11.461 -0.441 1.00 93.94 85 GLU A CA 1
ATOM 646 C C . GLU A 1 85 ? 8.999 11.471 0.589 1.00 93.94 85 GLU A C 1
ATOM 648 O O . GLU A 1 85 ? 10.127 11.799 0.238 1.00 93.94 85 GLU A O 1
ATOM 653 N N . ASP A 1 86 ? 8.740 11.048 1.828 1.00 91.56 86 ASP A N 1
ATOM 654 C CA . ASP A 1 86 ? 9.761 10.980 2.881 1.00 91.56 86 ASP A CA 1
ATOM 655 C C . ASP A 1 86 ? 10.722 9.779 2.750 1.00 91.56 86 ASP A C 1
ATOM 657 O O . ASP A 1 86 ? 11.837 9.817 3.278 1.00 91.56 86 ASP A O 1
ATOM 661 N N . ILE A 1 87 ? 10.302 8.683 2.103 1.00 88.12 87 ILE A N 1
ATOM 662 C CA . ILE A 1 87 ? 11.067 7.416 2.059 1.00 88.12 87 ILE A CA 1
ATOM 663 C C . ILE A 1 87 ? 11.715 7.103 0.702 1.00 88.12 87 ILE A C 1
ATOM 665 O O . ILE A 1 87 ? 12.446 6.109 0.614 1.00 88.12 87 ILE A O 1
ATOM 669 N N . LEU A 1 88 ? 11.420 7.882 -0.344 1.00 86.69 88 LEU A N 1
ATOM 670 C CA . LEU A 1 88 ? 11.924 7.709 -1.716 1.00 86.69 88 LEU A CA 1
ATOM 671 C C . LEU A 1 88 ? 12.951 8.786 -2.074 1.00 86.69 88 LEU A C 1
ATOM 673 O O . LEU A 1 88 ? 13.957 8.408 -2.719 1.00 86.69 88 LEU A O 1
#

Foldseek 3Di:
DDKDFQDKDWDADPVRAIKIKTKIWDWDQDPNAIWIWIKIWIDGPPDIDIATDTRLDSDPVVRSVVSVVCRVVVPHRVCVVVVSVVPD